Protein AF-A0AAN9A2W6-F1 (afdb_monomer_lite)

Secondary structure (DSSP, 8-state):
-HHHHHHHHHHHHHHHHHHHHHHHHHHHHHHHHS------S----GGG-HHHHHHHHHHHHHHHHHHHHHHHHT--HHHHHHHHHHHHS--

Radius of gyration: 34.3 Å; chains: 1; bounding box: 45×42×96 Å

Organism: Halocaridina rubra (NCBI:txid373956)

Sequence (91 aa):
QEEEEEEEEEKEEEKEKEEEEDDDEEEREEEEEEMECKDLGVNILADLSPEIHINGIVRAAYAFLSNVRVAFRHMDKEMFRNIYVTYRGGS

Structure (mmCIF, N/CA/C/O backbone):
data_AF-A0AAN9A2W6-F1
#
_entry.id   AF-A0AAN9A2W6-F1
#
loop_
_atom_site.group_PDB
_atom_site.id
_atom_site.type_symbol
_atom_site.label_atom_id
_atom_site.label_alt_id
_atom_site.label_comp_id
_atom_site.label_asym_id
_atom_site.label_entity_id
_atom_site.label_seq_id
_atom_site.pdbx_PDB_ins_code
_atom_site.Cartn_x
_atom_site.Cartn_y
_atom_site.Cartn_z
_atom_site.occupancy
_atom_site.B_iso_or_equiv
_atom_site.auth_seq_id
_atom_site.auth_comp_id
_atom_site.auth_asym_id
_atom_site.auth_atom_id
_atom_site.pdbx_PDB_model_num
ATOM 1 N N . GLN A 1 1 ? 4.573 28.874 73.086 1.00 59.19 1 GLN A N 1
ATOM 2 C CA . GLN A 1 1 ? 4.746 30.097 72.277 1.00 59.19 1 GLN A CA 1
ATOM 3 C C . GLN A 1 1 ? 5.333 29.708 70.934 1.00 59.19 1 GLN A C 1
ATOM 5 O O . GLN A 1 1 ? 4.506 29.446 70.089 1.00 59.19 1 GLN A O 1
ATOM 10 N N . GLU A 1 2 ? 6.643 29.506 70.739 1.00 58.00 2 GLU A N 1
ATOM 11 C CA . GLU A 1 2 ? 7.148 29.067 69.410 1.00 58.00 2 GLU A CA 1
ATOM 12 C C . GLU A 1 2 ? 6.623 27.679 68.979 1.00 58.00 2 GLU A C 1
ATOM 14 O O . GLU A 1 2 ? 6.132 27.537 67.871 1.00 58.00 2 GLU A O 1
ATOM 19 N N . GLU A 1 3 ? 6.603 26.684 69.877 1.00 58.06 3 GLU A N 1
ATOM 20 C CA . GLU A 1 3 ? 6.063 25.342 69.554 1.00 58.06 3 GLU A CA 1
ATOM 21 C C . GLU A 1 3 ? 4.538 25.319 69.326 1.00 58.06 3 GLU A C 1
ATOM 23 O O . GLU A 1 3 ? 4.029 24.397 68.706 1.00 58.06 3 GLU A O 1
ATOM 28 N N . GLU A 1 4 ? 3.800 26.311 69.839 1.00 60.50 4 GLU A N 1
ATOM 29 C CA . GLU A 1 4 ? 2.343 26.396 69.630 1.00 60.50 4 GLU A CA 1
ATOM 30 C C . GLU A 1 4 ? 2.011 27.071 68.293 1.00 60.50 4 GLU A C 1
ATOM 32 O O . GLU A 1 4 ? 0.989 26.751 67.702 1.00 60.50 4 GLU A O 1
ATOM 37 N N . GLU A 1 5 ? 2.873 27.976 67.814 1.00 62.62 5 GLU A N 1
ATOM 38 C CA . GLU A 1 5 ? 2.723 28.633 66.509 1.00 62.62 5 GLU A CA 1
ATOM 39 C C . GLU A 1 5 ? 3.048 27.666 65.356 1.00 62.62 5 GLU A C 1
ATOM 41 O O . GLU A 1 5 ? 2.314 27.636 64.373 1.00 62.62 5 GLU A O 1
ATOM 46 N N . GLU A 1 6 ? 4.069 26.809 65.500 1.00 63.31 6 GLU A N 1
ATOM 47 C CA . GLU A 1 6 ? 4.384 25.773 64.495 1.00 63.31 6 GLU A CA 1
ATOM 48 C C . GLU A 1 6 ? 3.263 24.720 64.368 1.00 63.31 6 GLU A C 1
ATOM 50 O O . GLU A 1 6 ? 2.947 24.273 63.268 1.00 63.31 6 GLU A O 1
ATOM 55 N N . GLU A 1 7 ? 2.613 24.350 65.478 1.00 66.31 7 GLU A N 1
ATOM 56 C CA . GLU A 1 7 ? 1.516 23.368 65.472 1.00 66.31 7 GLU A CA 1
ATOM 57 C C . GLU A 1 7 ? 0.195 23.940 64.913 1.00 66.31 7 GLU A C 1
ATOM 59 O O . GLU A 1 7 ? -0.703 23.178 64.539 1.00 66.31 7 GLU A O 1
ATOM 64 N N . GLU A 1 8 ? 0.039 25.268 64.891 1.00 66.12 8 GLU A N 1
ATOM 65 C CA . GLU A 1 8 ? -1.084 25.944 64.228 1.00 66.12 8 GLU A CA 1
ATOM 66 C C . GLU A 1 8 ? -0.846 26.075 62.715 1.00 66.12 8 GLU A C 1
ATOM 68 O O . GLU A 1 8 ? -1.772 25.795 61.954 1.00 66.12 8 GLU A O 1
ATOM 73 N N . GLU A 1 9 ? 0.380 26.386 62.268 1.00 66.50 9 GLU A N 1
ATOM 74 C CA . GLU A 1 9 ? 0.725 26.422 60.834 1.00 66.50 9 GLU A CA 1
ATOM 75 C C . GLU A 1 9 ? 0.567 25.048 60.159 1.00 66.50 9 GLU A C 1
ATOM 77 O O . GLU A 1 9 ? -0.008 24.964 59.073 1.00 66.50 9 GLU A O 1
ATOM 82 N N . GLU A 1 10 ? 0.993 23.951 60.802 1.00 66.81 10 GLU A N 1
ATOM 83 C CA . GLU A 1 10 ? 0.818 22.601 60.234 1.00 66.81 10 GLU A CA 1
ATOM 84 C C . GLU A 1 10 ? -0.665 22.217 60.074 1.00 66.81 10 GLU A C 1
ATOM 86 O O . GLU A 1 10 ? -1.035 21.561 59.099 1.00 66.81 10 GLU A O 1
ATOM 91 N N . LYS A 1 11 ? -1.536 22.661 60.992 1.00 69.00 11 LYS A N 1
ATOM 92 C CA . LYS A 1 11 ? -2.984 22.392 60.923 1.00 69.00 11 LYS A CA 1
ATOM 93 C C . LYS A 1 11 ? -3.691 23.220 59.857 1.00 69.00 11 LYS A C 1
ATOM 95 O O . LYS A 1 11 ? -4.679 22.745 59.300 1.00 69.00 11 LYS A O 1
ATOM 100 N N . GLU A 1 12 ? -3.228 24.439 59.587 1.00 66.56 12 GLU A N 1
ATOM 101 C CA . GLU A 1 12 ? -3.755 25.237 58.477 1.00 66.56 12 GLU A CA 1
ATOM 102 C C . GLU A 1 12 ? -3.341 24.637 57.126 1.00 66.56 12 GLU A C 1
ATOM 104 O O . GLU A 1 12 ? -4.199 24.478 56.260 1.00 66.56 12 GLU A O 1
ATOM 109 N N . GLU A 1 13 ? -2.090 24.184 56.974 1.00 64.88 13 GLU A N 1
ATOM 110 C CA . GLU A 1 13 ? -1.640 23.513 55.745 1.00 64.88 13 GLU A CA 1
ATOM 111 C C . GLU A 1 13 ? -2.357 22.182 55.468 1.00 64.88 13 GLU A C 1
ATOM 113 O O . GLU A 1 13 ? -2.609 21.857 54.307 1.00 64.88 13 GLU A O 1
ATOM 118 N N . GLU A 1 14 ? -2.639 21.367 56.491 1.00 64.62 14 GLU A N 1
ATOM 119 C CA . GLU A 1 14 ? -3.397 20.120 56.296 1.00 64.62 14 GLU A CA 1
ATOM 120 C C . GLU A 1 14 ? -4.835 20.407 55.859 1.00 64.62 14 GLU A C 1
ATOM 122 O O . GLU A 1 14 ? -5.363 19.717 54.990 1.00 64.62 14 GLU A O 1
ATOM 127 N N . LYS A 1 15 ? -5.444 21.462 56.402 1.00 67.31 15 LYS A N 1
ATOM 128 C CA . LYS A 1 15 ? -6.815 21.836 56.070 1.00 67.31 15 LYS A CA 1
ATOM 129 C C . LYS A 1 15 ? -6.947 22.410 54.657 1.00 67.31 15 LYS A C 1
ATOM 131 O O . LYS A 1 15 ? -7.917 22.100 53.977 1.00 67.31 15 LYS A O 1
ATOM 136 N N . GLU A 1 16 ? -5.976 23.200 54.199 1.00 59.72 16 GLU A N 1
ATOM 137 C CA . GLU A 1 16 ? -5.948 23.679 52.808 1.00 59.72 16 GLU A CA 1
ATOM 138 C C . GLU A 1 16 ? -5.768 22.526 51.804 1.00 59.72 16 GLU A C 1
ATOM 140 O O . GLU A 1 16 ? -6.358 22.561 50.729 1.00 59.72 16 GLU A O 1
ATOM 145 N N . LYS A 1 17 ? -5.012 21.477 52.163 1.00 60.94 17 LYS A N 1
ATOM 146 C CA . LYS A 1 17 ? -4.848 20.279 51.318 1.00 60.94 17 LYS A CA 1
ATOM 147 C C . LYS A 1 17 ? -6.112 19.421 51.253 1.00 60.94 17 LYS A C 1
ATOM 149 O O . LYS A 1 17 ? -6.419 18.915 50.183 1.00 60.94 17 LYS A O 1
ATOM 154 N N . GLU A 1 18 ? -6.839 19.266 52.362 1.00 58.94 18 GLU A N 1
ATOM 155 C CA . GLU A 1 18 ? -8.134 18.564 52.351 1.00 58.94 18 GLU A CA 1
ATOM 156 C C . GLU A 1 18 ? -9.185 19.326 51.520 1.00 58.94 18 GLU A C 1
ATOM 158 O O . GLU A 1 18 ? -9.939 18.698 50.785 1.00 58.94 18 GLU A O 1
ATOM 163 N N . GLU A 1 19 ? -9.202 20.666 51.570 1.00 58.94 19 GLU A N 1
ATOM 164 C CA . GLU A 1 19 ? -10.133 21.481 50.770 1.00 58.94 19 GLU A CA 1
ATOM 165 C C . GLU A 1 19 ? -9.802 21.458 49.254 1.00 58.94 19 GLU A C 1
ATOM 167 O O . GLU A 1 19 ? -10.727 21.464 48.447 1.00 58.94 19 GLU A O 1
ATOM 172 N N . GLU A 1 20 ? -8.525 21.370 48.842 1.00 57.72 20 GLU A N 1
ATOM 173 C CA . GLU A 1 20 ? -8.152 21.189 47.419 1.00 57.72 20 GLU A CA 1
ATOM 174 C C . GLU A 1 20 ? -8.470 19.779 46.879 1.00 57.72 20 GLU A C 1
ATOM 176 O O . GLU A 1 20 ? -8.817 19.643 45.706 1.00 57.72 20 GLU A O 1
ATOM 181 N N . GLU A 1 21 ? -8.352 18.727 47.699 1.00 55.91 21 GLU A N 1
ATOM 182 C CA . GLU A 1 21 ? -8.657 17.352 47.267 1.00 55.91 21 GLU A CA 1
ATOM 183 C C . GLU A 1 21 ? -10.167 17.119 47.059 1.00 55.91 21 GLU A C 1
ATOM 185 O O . GLU A 1 21 ? -10.538 16.360 46.162 1.00 55.91 21 GLU A O 1
ATOM 190 N N . ASP A 1 22 ? -11.028 17.799 47.827 1.00 54.22 22 ASP A N 1
ATOM 191 C CA . ASP A 1 22 ? -12.490 17.724 47.680 1.00 54.22 22 ASP A CA 1
ATOM 192 C C . ASP A 1 22 ? -12.989 18.418 46.387 1.00 54.22 22 ASP A C 1
ATOM 194 O O . ASP A 1 22 ? -13.895 17.905 45.722 1.00 54.22 22 ASP A O 1
ATOM 198 N N . ASP A 1 23 ? -12.377 19.539 45.976 1.00 55.28 23 ASP A N 1
ATOM 199 C CA . ASP A 1 23 ? -12.740 20.265 44.741 1.00 55.28 23 ASP A CA 1
ATOM 200 C C . ASP A 1 23 ? -12.373 19.469 43.460 1.00 55.28 23 ASP A C 1
ATOM 202 O O . ASP A 1 23 ? -13.114 19.489 42.471 1.00 55.28 23 ASP A O 1
ATOM 206 N N . ASP A 1 24 ? -11.263 18.718 43.474 1.00 54.66 24 ASP A N 1
ATOM 207 C CA . ASP A 1 24 ? -10.821 17.862 42.355 1.00 54.66 24 ASP A CA 1
ATOM 208 C C . ASP A 1 24 ? -11.691 16.589 42.196 1.00 54.66 24 ASP A C 1
ATOM 210 O O . ASP A 1 24 ? -11.754 16.000 41.107 1.00 54.66 24 ASP A O 1
ATOM 214 N N . GLU A 1 25 ? -12.358 16.130 43.264 1.00 54.94 25 GLU A N 1
ATOM 215 C CA . GLU A 1 25 ? -13.260 14.970 43.220 1.00 54.94 25 GLU A CA 1
ATOM 216 C C . GLU A 1 25 ? -14.652 15.346 42.676 1.00 54.94 25 GLU A C 1
ATOM 218 O O . GLU A 1 25 ? -15.192 14.601 41.851 1.00 54.94 25 GLU A O 1
ATOM 223 N N . GLU A 1 26 ? -15.190 16.526 43.020 1.00 54.19 26 GLU A N 1
ATOM 224 C CA . GLU A 1 26 ? -16.459 17.027 42.458 1.00 54.19 26 GLU A CA 1
ATOM 225 C C . GLU A 1 26 ? -16.363 17.321 40.945 1.00 54.19 26 GLU A C 1
ATOM 227 O O . GLU A 1 26 ? -17.262 16.929 40.193 1.00 54.19 26 GLU A O 1
ATOM 232 N N . GLU A 1 27 ? -15.262 17.911 40.447 1.00 53.50 27 GLU A N 1
ATOM 233 C CA . GLU A 1 27 ? -15.068 18.112 38.994 1.00 53.50 27 GLU A CA 1
ATOM 234 C C . GLU A 1 27 ? -14.995 16.777 38.224 1.00 53.50 27 GLU A C 1
ATOM 236 O O . GLU A 1 27 ? -15.391 16.692 37.055 1.00 53.50 27 GLU A O 1
ATOM 241 N N . ARG A 1 28 ? -14.532 15.701 38.873 1.00 51.50 28 ARG A N 1
ATOM 242 C CA . ARG A 1 28 ? -14.430 14.372 38.256 1.00 51.50 28 ARG A CA 1
ATOM 243 C C . ARG A 1 28 ? -15.770 13.645 38.173 1.00 51.50 28 ARG A C 1
ATOM 245 O O . ARG A 1 28 ? -15.980 12.890 37.221 1.00 51.50 28 ARG A O 1
ATOM 252 N N . GLU A 1 29 ? -16.667 13.855 39.134 1.00 51.28 29 GLU A N 1
ATOM 253 C CA . GLU A 1 29 ? -18.017 13.281 39.095 1.00 51.28 29 GLU A CA 1
ATOM 254 C C . GLU A 1 29 ? -18.909 13.982 38.050 1.00 51.28 29 GLU A C 1
ATOM 256 O O . GLU A 1 29 ? -19.704 13.313 37.382 1.00 51.28 29 GLU A O 1
ATOM 261 N N . GLU A 1 30 ? -18.722 15.286 37.801 1.00 50.28 30 GLU A N 1
ATOM 262 C CA . GLU A 1 30 ? -19.457 16.005 36.745 1.00 50.28 30 GLU A CA 1
ATOM 263 C C . GLU A 1 30 ? -19.044 15.579 35.317 1.00 50.28 30 GLU A C 1
ATOM 265 O O . GLU A 1 30 ? -19.896 15.502 34.424 1.00 50.28 30 GLU A O 1
ATOM 270 N N . GLU A 1 31 ? -17.775 15.216 35.078 1.00 49.41 31 GLU A N 1
ATOM 271 C CA . GLU A 1 31 ? -17.337 14.692 33.769 1.00 49.41 31 GLU A CA 1
ATOM 272 C C . GLU A 1 31 ? -17.863 13.273 33.465 1.00 49.41 31 GLU A C 1
ATOM 274 O O . GLU A 1 31 ? -17.982 12.898 32.290 1.00 49.41 31 GLU A O 1
ATOM 279 N N . GLU A 1 32 ? -18.213 12.471 34.479 1.00 48.06 32 GLU A N 1
ATOM 280 C CA . GLU A 1 32 ? -18.756 11.121 34.267 1.00 48.06 32 GLU A CA 1
ATOM 281 C C . GLU A 1 32 ? -20.260 11.117 33.933 1.00 48.06 32 GLU A C 1
ATOM 283 O O . GLU A 1 32 ? -20.710 10.241 33.184 1.00 48.06 32 GLU A O 1
ATOM 288 N N . GLU A 1 33 ? -21.039 12.108 34.384 1.00 47.75 33 GLU A N 1
ATOM 289 C CA . GLU A 1 33 ? -22.480 12.184 34.087 1.00 47.75 33 GLU A CA 1
ATOM 290 C C . GLU A 1 33 ? -22.810 12.813 32.715 1.00 47.75 33 GLU A C 1
ATOM 292 O O . GLU A 1 33 ? -23.857 12.506 32.134 1.00 47.75 33 GLU A O 1
ATOM 297 N N . GLU A 1 34 ? -21.916 13.607 32.109 1.00 47.00 34 GLU A N 1
ATOM 298 C CA . GLU A 1 34 ? -22.152 14.223 30.786 1.00 47.00 34 GLU A CA 1
ATOM 299 C C . GLU A 1 34 ? -21.724 13.374 29.574 1.00 47.00 34 GLU A C 1
ATOM 301 O O . GLU A 1 34 ? -21.941 13.765 28.421 1.00 47.00 34 GLU A O 1
ATOM 306 N N . MET A 1 35 ? -21.226 12.154 29.787 1.00 51.53 35 MET A N 1
ATOM 307 C CA . MET A 1 35 ? -21.176 11.132 28.734 1.00 51.53 35 MET A CA 1
ATOM 308 C C . MET A 1 35 ? -22.447 10.281 28.707 1.00 51.53 35 MET A C 1
ATOM 310 O O . MET A 1 35 ? -22.412 9.078 28.422 1.00 51.53 35 MET A O 1
ATOM 314 N N . GLU A 1 36 ? -23.603 10.923 28.893 1.00 53.72 36 GLU A N 1
ATOM 315 C CA . GLU A 1 36 ? -24.851 10.458 28.301 1.00 53.72 36 GLU A CA 1
ATOM 316 C C . GLU A 1 36 ? -24.594 10.318 26.793 1.00 53.72 36 GLU A C 1
ATOM 318 O O . GLU A 1 36 ? -24.661 11.272 26.011 1.00 53.72 36 GLU A O 1
ATOM 323 N N . CYS A 1 37 ? -24.191 9.113 26.387 1.00 52.44 37 CYS A N 1
ATOM 324 C CA . CYS A 1 37 ? -23.998 8.722 25.006 1.00 52.44 37 CYS A CA 1
ATOM 325 C C . CYS A 1 37 ? -25.341 8.918 24.316 1.00 52.44 37 CYS A C 1
ATOM 327 O O . CYS A 1 37 ? -26.177 8.016 24.301 1.00 52.44 37 CYS A O 1
ATOM 329 N N . LYS A 1 38 ? -25.566 10.126 23.787 1.00 62.84 38 LYS A N 1
ATOM 330 C CA . LYS A 1 38 ? -26.734 10.467 22.989 1.00 62.84 38 LYS A CA 1
ATOM 331 C C . LYS A 1 38 ? -26.802 9.420 21.899 1.00 62.84 38 LYS A C 1
ATOM 333 O O . LYS A 1 38 ? -25.952 9.397 21.010 1.00 62.84 38 LYS A O 1
ATOM 338 N N . ASP A 1 39 ? -27.780 8.529 22.009 1.00 65.50 39 ASP A N 1
ATO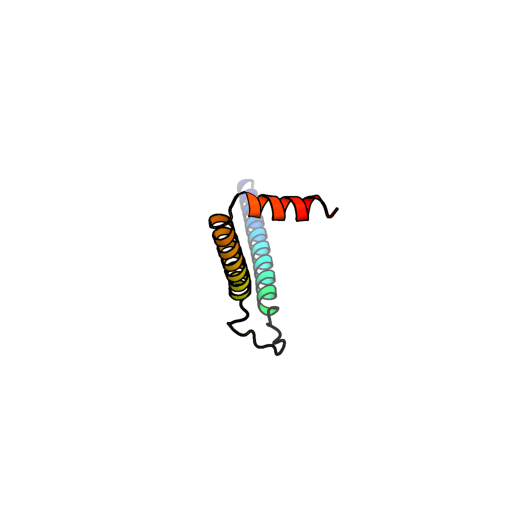M 339 C CA . ASP A 1 39 ? -28.047 7.537 20.987 1.00 65.50 39 ASP A CA 1
ATOM 340 C C . ASP A 1 39 ? -28.402 8.307 19.714 1.00 65.50 39 ASP A C 1
ATOM 342 O O . ASP A 1 39 ? -29.498 8.845 19.556 1.00 65.50 39 ASP A O 1
ATOM 346 N N . LEU A 1 40 ? -27.425 8.421 18.814 1.00 72.19 40 LEU A N 1
ATOM 347 C CA . LEU A 1 40 ? -27.575 9.097 17.530 1.00 72.19 40 LEU A CA 1
ATOM 348 C C . LEU A 1 40 ? -28.476 8.288 16.573 1.00 72.19 40 LEU A C 1
ATOM 350 O O . LEU A 1 40 ? -28.594 8.643 15.400 1.00 72.19 40 LEU A O 1
ATOM 354 N N . GLY A 1 41 ? -29.101 7.198 17.040 1.00 66.06 41 GLY A N 1
ATOM 355 C CA . GLY A 1 41 ? -29.965 6.330 16.247 1.00 66.06 41 GLY A CA 1
ATOM 356 C C . GLY A 1 41 ? -29.198 5.580 15.161 1.00 66.06 41 GLY A C 1
ATOM 357 O O . GLY A 1 41 ? -29.784 5.153 14.164 1.00 66.06 41 GLY A O 1
ATOM 358 N N . VAL A 1 42 ? -27.878 5.451 15.319 1.00 60.81 42 VAL A N 1
ATOM 359 C CA . VAL A 1 42 ? -26.988 4.786 14.368 1.00 60.81 42 VAL A CA 1
ATOM 360 C C . 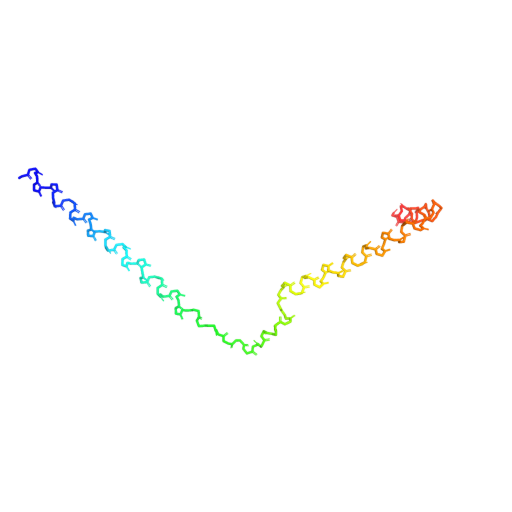VAL A 1 42 ? -26.406 3.533 15.003 1.00 60.81 42 VAL A C 1
ATOM 362 O O . VAL A 1 42 ? -25.669 3.579 15.982 1.00 60.81 42 VAL A O 1
ATOM 365 N N . ASN A 1 43 ? -26.714 2.385 14.405 1.00 64.69 43 ASN A N 1
ATOM 366 C CA . ASN A 1 43 ? -26.083 1.130 14.785 1.00 64.69 43 ASN A CA 1
ATOM 367 C C . ASN A 1 43 ? -24.627 1.150 14.305 1.00 64.69 43 ASN A C 1
ATOM 369 O O . ASN A 1 43 ? -24.372 1.062 13.101 1.00 64.69 43 ASN A O 1
ATOM 373 N N . ILE A 1 44 ? -23.670 1.234 15.232 1.00 62.56 44 ILE A N 1
ATOM 374 C CA . ILE A 1 44 ? -22.268 0.947 14.924 1.00 62.56 44 ILE A CA 1
ATOM 375 C C . ILE A 1 44 ? -22.173 -0.562 14.679 1.00 62.56 44 ILE A C 1
ATOM 377 O O . ILE A 1 44 ? -22.131 -1.368 15.607 1.00 62.56 44 ILE A O 1
ATOM 381 N N . LEU A 1 45 ? -22.219 -0.956 13.407 1.00 66.75 45 LEU A N 1
ATOM 382 C CA . LEU A 1 45 ? -21.970 -2.333 12.990 1.00 66.75 45 LEU A CA 1
ATOM 383 C C . LEU A 1 45 ? -20.539 -2.714 13.404 1.00 66.75 45 LEU A C 1
ATOM 385 O O . LEU A 1 45 ? -19.611 -1.936 13.197 1.00 66.75 45 LEU A O 1
ATOM 389 N N . ALA A 1 46 ? -20.336 -3.901 13.982 1.00 59.28 46 ALA A N 1
ATOM 390 C CA . ALA A 1 46 ? -19.013 -4.365 14.431 1.00 59.28 46 ALA A CA 1
ATOM 391 C C . ALA A 1 46 ? -17.977 -4.422 13.283 1.00 59.28 46 ALA A C 1
ATOM 393 O O . ALA A 1 46 ? -16.772 -4.314 13.490 1.00 59.28 46 ALA A O 1
ATOM 394 N N . ASP A 1 47 ? -18.468 -4.543 12.056 1.00 60.84 47 ASP A N 1
ATOM 395 C CA . ASP A 1 47 ? -17.773 -4.511 10.773 1.00 60.84 47 ASP A CA 1
ATOM 396 C C . ASP A 1 47 ? -17.396 -3.090 10.292 1.00 60.84 47 ASP A C 1
ATOM 398 O O . ASP A 1 47 ? -16.662 -2.948 9.313 1.00 60.84 47 ASP A O 1
ATOM 402 N N . LEU A 1 48 ? -17.816 -2.044 11.012 1.00 66.69 48 LEU A N 1
ATOM 403 C CA . LEU A 1 48 ? -17.424 -0.640 10.821 1.00 66.69 48 LEU A CA 1
ATOM 404 C C . LEU A 1 48 ? -16.318 -0.189 11.788 1.00 66.69 48 LEU A C 1
ATOM 406 O O . LEU A 1 48 ? -16.074 1.012 11.911 1.00 66.69 48 LEU A O 1
ATOM 410 N N . SER A 1 49 ? -15.628 -1.119 12.459 1.00 79.75 49 SER A N 1
ATOM 411 C CA . SER A 1 49 ? -14.431 -0.763 13.227 1.00 79.75 49 SER A CA 1
ATOM 412 C C . SER A 1 49 ? -13.424 -0.062 12.293 1.00 79.75 49 SER A C 1
ATOM 414 O O . SER A 1 49 ? -13.107 -0.592 11.214 1.00 79.75 49 SER A O 1
ATOM 416 N N . PRO A 1 50 ? -12.907 1.124 12.669 1.00 82.31 50 PRO A N 1
ATOM 417 C CA . PRO A 1 50 ? -11.879 1.805 11.892 1.00 82.31 50 PRO A CA 1
ATOM 418 C C . PRO A 1 50 ? -10.675 0.901 11.616 1.00 82.31 50 PRO A C 1
ATOM 420 O O . PRO A 1 50 ? -10.130 0.937 10.511 1.00 82.31 50 PRO A O 1
ATOM 423 N N . GLU A 1 51 ? -10.297 0.026 12.557 1.00 85.88 51 GLU A N 1
ATOM 424 C CA . GLU A 1 51 ? -9.207 -0.927 12.336 1.00 85.88 51 GLU A CA 1
ATOM 425 C C . GLU A 1 51 ? -9.526 -1.927 11.226 1.00 85.88 51 GLU A C 1
ATOM 427 O O . GLU A 1 51 ? -8.667 -2.191 10.384 1.00 85.88 51 GLU A O 1
ATOM 432 N N . ILE A 1 52 ? -10.740 -2.486 11.181 1.00 86.38 52 ILE A N 1
ATOM 433 C CA . ILE A 1 52 ? -11.151 -3.422 10.124 1.00 86.38 52 ILE A CA 1
ATOM 434 C C . ILE A 1 52 ? -11.103 -2.728 8.760 1.00 86.38 52 ILE A C 1
ATOM 436 O O . ILE A 1 52 ? -10.565 -3.291 7.800 1.00 86.38 52 ILE A O 1
ATOM 440 N N . HIS A 1 53 ? -11.600 -1.493 8.677 1.00 84.12 53 HIS A N 1
ATOM 441 C CA . HIS A 1 53 ? -11.587 -0.716 7.441 1.00 84.12 53 HIS A CA 1
ATOM 442 C C . HIS A 1 53 ? -10.158 -0.421 6.958 1.00 84.12 53 HIS A C 1
ATOM 444 O O . HIS A 1 53 ? -9.815 -0.707 5.805 1.00 84.12 53 HIS A O 1
ATOM 450 N N . ILE A 1 54 ? -9.295 0.071 7.853 1.00 87.50 54 ILE A N 1
ATOM 451 C CA . ILE A 1 54 ? -7.882 0.352 7.562 1.00 87.50 54 ILE A CA 1
ATOM 452 C C . ILE A 1 54 ? -7.159 -0.931 7.141 1.00 87.50 54 ILE A C 1
ATOM 454 O O . ILE A 1 54 ? -6.474 -0.947 6.117 1.00 87.50 54 ILE A O 1
ATOM 458 N N . ASN A 1 55 ? -7.357 -2.034 7.865 1.00 91.31 55 ASN A N 1
ATOM 459 C CA . ASN A 1 55 ? -6.759 -3.326 7.531 1.00 91.31 55 ASN A CA 1
ATOM 460 C C . ASN A 1 55 ? -7.209 -3.835 6.154 1.00 91.31 55 ASN A C 1
ATOM 462 O O . ASN A 1 55 ? -6.407 -4.426 5.425 1.00 91.31 55 ASN A O 1
ATOM 466 N N . GLY A 1 56 ? -8.460 -3.578 5.763 1.00 91.88 56 GLY A N 1
ATOM 467 C CA . GLY A 1 56 ? -8.972 -3.865 4.424 1.00 91.88 56 GLY A CA 1
ATOM 468 C C . GLY A 1 56 ? -8.225 -3.098 3.330 1.00 91.88 56 GLY A C 1
ATOM 469 O O . GLY A 1 56 ? -7.751 -3.708 2.366 1.00 91.88 56 GLY A O 1
ATOM 470 N N . ILE A 1 57 ? -8.051 -1.783 3.506 1.00 92.88 57 ILE A N 1
ATOM 471 C CA . ILE A 1 57 ? -7.293 -0.925 2.579 1.00 92.88 57 ILE A CA 1
ATOM 472 C C . ILE A 1 57 ? -5.845 -1.407 2.470 1.00 92.88 57 ILE A C 1
ATOM 474 O O . ILE A 1 57 ? -5.335 -1.609 1.366 1.00 92.88 57 ILE A O 1
ATOM 478 N N . VAL A 1 58 ? -5.195 -1.641 3.612 1.00 95.56 58 VAL A N 1
ATOM 479 C CA . VAL A 1 58 ? -3.808 -2.113 3.677 1.00 95.56 58 VAL A CA 1
ATOM 480 C C . VAL A 1 58 ? -3.671 -3.441 2.934 1.00 95.56 58 VAL A C 1
ATOM 482 O O . VAL A 1 58 ? -2.836 -3.566 2.037 1.00 95.56 58 VAL A O 1
ATOM 485 N N . ARG A 1 59 ? -4.529 -4.424 3.224 1.00 96.06 59 ARG A N 1
ATOM 486 C CA . ARG A 1 59 ? -4.507 -5.727 2.548 1.00 96.06 59 ARG A CA 1
ATOM 487 C C . ARG A 1 59 ? -4.650 -5.582 1.030 1.00 96.06 59 ARG A C 1
ATOM 489 O O . ARG A 1 59 ? -3.899 -6.224 0.295 1.00 96.06 59 ARG A O 1
ATOM 496 N N . ALA A 1 60 ? -5.578 -4.750 0.560 1.00 95.81 60 ALA A N 1
ATOM 497 C CA . ALA A 1 60 ? -5.784 -4.517 -0.868 1.00 95.81 60 ALA A CA 1
ATOM 498 C C . ALA A 1 60 ? -4.557 -3.865 -1.532 1.00 95.81 60 ALA A C 1
ATOM 500 O O . ALA A 1 60 ? -4.106 -4.325 -2.586 1.00 95.81 60 ALA A O 1
ATOM 501 N N . ALA A 1 61 ? -3.964 -2.855 -0.891 1.00 96.81 61 ALA A N 1
ATOM 502 C CA . ALA A 1 61 ? -2.768 -2.179 -1.386 1.00 96.81 61 ALA A CA 1
ATOM 503 C C . ALA A 1 61 ? -1.571 -3.137 -1.495 1.00 96.81 61 ALA A C 1
ATOM 505 O O . ALA A 1 61 ? -0.915 -3.203 -2.537 1.00 96.81 61 ALA A O 1
ATOM 506 N N . TYR A 1 62 ? -1.314 -3.944 -0.463 1.00 96.81 62 TYR A N 1
ATOM 507 C CA . TYR A 1 62 ? -0.221 -4.919 -0.483 1.00 96.81 62 TYR A CA 1
ATOM 508 C C . TYR A 1 62 ? -0.440 -6.037 -1.509 1.00 96.81 62 TYR A C 1
ATOM 510 O O . TYR A 1 62 ? 0.522 -6.470 -2.148 1.00 96.81 62 TYR A O 1
ATOM 518 N N . ALA A 1 63 ? -1.683 -6.480 -1.722 1.00 96.56 63 ALA A N 1
ATOM 519 C CA . ALA A 1 63 ? -2.001 -7.446 -2.771 1.00 96.56 63 ALA A CA 1
ATOM 520 C C . ALA A 1 63 ? -1.681 -6.883 -4.166 1.00 96.56 63 ALA A C 1
ATOM 522 O O . ALA A 1 63 ? -1.018 -7.545 -4.968 1.00 96.56 63 ALA A O 1
ATOM 523 N N . PHE A 1 64 ? -2.071 -5.634 -4.431 1.00 96.75 64 PHE A N 1
ATOM 524 C CA . PHE A 1 64 ? -1.733 -4.949 -5.676 1.00 96.75 64 PHE A CA 1
ATOM 525 C C . PHE A 1 64 ? -0.215 -4.802 -5.859 1.00 96.75 64 PHE A C 1
ATOM 527 O O . PHE A 1 64 ? 0.320 -5.183 -6.901 1.00 96.75 64 PHE A O 1
ATOM 534 N N . LEU A 1 65 ? 0.503 -4.333 -4.833 1.00 95.94 65 LEU A N 1
ATOM 535 C CA . LEU A 1 65 ? 1.963 -4.189 -4.876 1.00 95.94 65 LEU A CA 1
ATOM 536 C C . LEU A 1 65 ? 2.675 -5.526 -5.112 1.00 95.94 65 LEU A C 1
ATOM 538 O O . LEU A 1 65 ? 3.656 -5.583 -5.854 1.00 95.94 65 LEU A O 1
ATOM 542 N N . SER A 1 66 ? 2.173 -6.613 -4.523 1.00 96.06 66 SER A N 1
ATOM 543 C CA . SER A 1 66 ? 2.690 -7.961 -4.765 1.00 96.06 66 SER A CA 1
ATOM 544 C C . SER A 1 66 ? 2.548 -8.357 -6.236 1.00 96.06 66 SER A C 1
ATOM 546 O O . SER A 1 66 ? 3.521 -8.807 -6.844 1.00 96.06 66 SER A O 1
ATOM 548 N N . ASN A 1 67 ? 1.381 -8.112 -6.838 1.00 94.88 67 ASN A N 1
ATOM 549 C CA . ASN A 1 67 ? 1.139 -8.389 -8.255 1.00 94.88 67 ASN A CA 1
ATOM 550 C C . ASN A 1 67 ? 2.066 -7.570 -9.158 1.00 94.88 67 ASN A C 1
ATOM 552 O O . ASN A 1 67 ? 2.678 -8.122 -10.072 1.00 94.88 67 ASN A O 1
ATOM 556 N N . VAL A 1 68 ? 2.238 -6.279 -8.862 1.00 93.12 68 VAL A N 1
ATOM 557 C CA . VAL A 1 68 ? 3.181 -5.407 -9.576 1.00 93.12 68 VAL A CA 1
ATOM 558 C C . VAL A 1 68 ? 4.603 -5.962 -9.470 1.00 93.12 68 VAL A C 1
ATOM 560 O O . VAL A 1 68 ? 5.283 -6.125 -10.482 1.00 93.12 68 VAL A O 1
ATOM 563 N N . ARG A 1 69 ? 5.047 -6.347 -8.269 1.00 94.81 69 ARG A N 1
ATOM 564 C CA . ARG A 1 69 ? 6.373 -6.945 -8.057 1.00 94.81 69 ARG A CA 1
ATOM 565 C C . ARG A 1 69 ? 6.567 -8.226 -8.868 1.00 94.81 69 ARG A C 1
ATOM 567 O O . ARG A 1 69 ? 7.645 -8.437 -9.421 1.00 94.81 69 ARG A O 1
ATOM 574 N N . VAL A 1 70 ? 5.555 -9.091 -8.923 1.00 94.75 70 VAL A N 1
ATOM 575 C CA . VAL A 1 70 ? 5.593 -10.322 -9.726 1.00 94.75 70 VAL A CA 1
ATOM 576 C C . VAL A 1 70 ? 5.688 -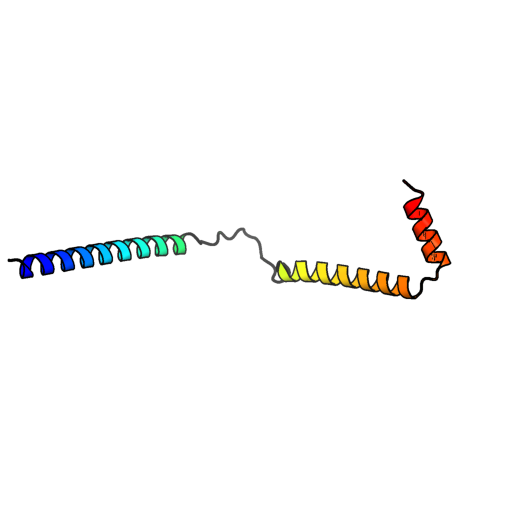9.990 -11.213 1.00 94.75 70 VAL A C 1
ATOM 578 O O . VAL A 1 70 ? 6.543 -10.550 -11.892 1.00 94.75 70 VAL A O 1
ATOM 581 N N . ALA A 1 71 ? 4.902 -9.032 -11.705 1.00 91.69 71 ALA A N 1
ATOM 582 C CA . ALA A 1 71 ? 4.975 -8.587 -13.093 1.00 91.69 71 ALA A CA 1
ATOM 583 C C . ALA A 1 71 ? 6.386 -8.094 -13.460 1.00 91.69 71 ALA A C 1
ATOM 585 O O . ALA A 1 71 ? 6.940 -8.521 -14.469 1.00 91.69 71 ALA A O 1
ATOM 586 N N . PHE A 1 72 ? 7.021 -7.292 -12.598 1.00 90.19 72 PHE A N 1
ATOM 587 C CA . PHE A 1 72 ? 8.398 -6.830 -12.813 1.00 90.19 72 PHE A CA 1
ATOM 588 C C . PHE A 1 72 ? 9.444 -7.951 -12.776 1.00 90.19 72 PHE A C 1
ATOM 590 O O . PHE 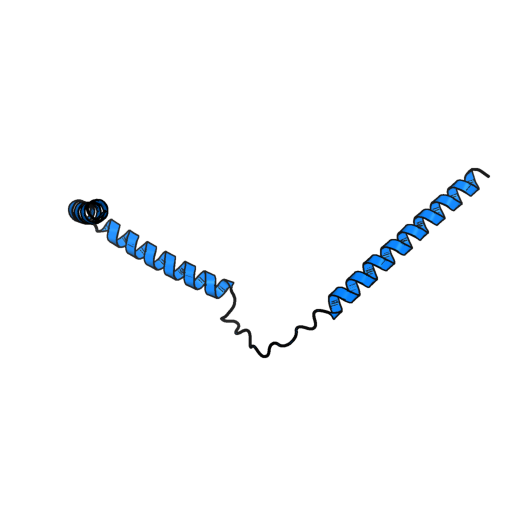A 1 72 ? 10.457 -7.849 -13.460 1.00 90.19 72 PHE A O 1
ATOM 597 N N . ARG A 1 73 ? 9.219 -9.040 -12.028 1.00 92.31 73 ARG A N 1
ATOM 598 C CA . ARG A 1 73 ? 10.122 -10.208 -12.044 1.00 92.31 73 ARG A CA 1
ATOM 599 C C . ARG A 1 73 ? 10.110 -10.959 -13.371 1.00 92.31 73 ARG A C 1
ATOM 601 O O . ARG A 1 73 ? 11.116 -11.568 -13.719 1.00 92.31 73 ARG A O 1
ATOM 608 N N . HIS A 1 74 ? 8.985 -10.937 -14.076 1.00 92.12 74 HIS A N 1
ATOM 609 C CA . HIS A 1 74 ? 8.836 -11.569 -15.386 1.00 92.12 74 HIS A CA 1
ATOM 610 C C . HIS A 1 74 ? 9.085 -10.599 -16.547 1.00 92.12 74 HIS A C 1
ATOM 612 O O . HIS A 1 74 ? 8.995 -10.998 -17.704 1.00 92.12 74 HIS A O 1
ATOM 618 N N . MET A 1 75 ? 9.403 -9.340 -16.245 1.00 92.81 75 MET A N 1
ATOM 619 C CA . MET A 1 75 ? 9.669 -8.315 -17.240 1.00 92.81 75 MET A CA 1
ATOM 620 C C . MET A 1 75 ? 11.107 -8.423 -17.749 1.00 92.81 75 MET A C 1
ATOM 622 O O . MET A 1 75 ? 12.055 -8.510 -16.966 1.00 92.81 75 MET A O 1
ATOM 626 N N . ASP A 1 76 ? 11.275 -8.378 -19.067 1.00 91.56 76 ASP A N 1
ATOM 627 C CA . ASP A 1 76 ? 12.591 -8.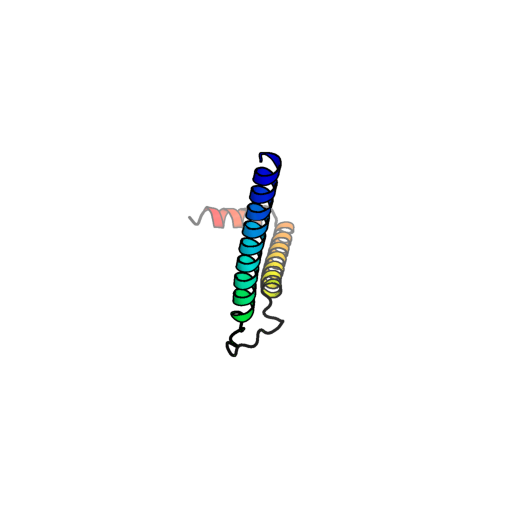274 -19.685 1.00 91.56 76 ASP A CA 1
ATOM 628 C C . ASP A 1 76 ? 13.048 -6.809 -19.833 1.00 91.56 76 ASP A C 1
ATOM 630 O O . ASP A 1 76 ? 12.329 -5.842 -19.552 1.00 91.56 76 ASP A O 1
ATOM 634 N N . LYS A 1 77 ? 14.300 -6.633 -20.265 1.00 88.94 77 LYS A N 1
ATOM 635 C CA . LYS A 1 77 ? 14.909 -5.306 -20.415 1.00 88.94 77 LYS A CA 1
ATOM 636 C C . LYS A 1 77 ? 14.234 -4.455 -21.495 1.00 88.94 77 LYS A C 1
ATOM 638 O O . LYS A 1 77 ? 14.261 -3.230 -21.378 1.00 88.94 77 LYS A O 1
ATOM 643 N N . GLU A 1 78 ? 13.666 -5.064 -22.534 1.00 91.06 78 GLU A N 1
ATOM 644 C CA . GLU A 1 78 ? 13.008 -4.332 -23.621 1.00 91.06 78 GLU A CA 1
ATOM 645 C C . GLU A 1 78 ? 11.640 -3.811 -23.183 1.00 91.06 78 GLU A C 1
ATOM 647 O O . GLU A 1 78 ? 11.340 -2.633 -23.382 1.00 91.06 78 GLU A O 1
ATOM 652 N N . MET A 1 79 ? 10.854 -4.639 -22.495 1.00 91.31 79 MET A N 1
ATOM 653 C CA . MET A 1 79 ? 9.584 -4.252 -21.886 1.00 91.31 79 MET A CA 1
ATOM 654 C C . MET A 1 79 ? 9.764 -3.103 -20.894 1.00 91.31 79 MET A C 1
ATOM 656 O O . MET A 1 79 ? 9.047 -2.103 -20.973 1.00 91.31 79 MET A O 1
ATOM 660 N N . PHE A 1 80 ? 10.763 -3.195 -20.008 1.00 89.19 80 PHE A N 1
ATOM 661 C CA . PHE A 1 80 ? 11.069 -2.113 -19.073 1.00 89.19 80 PHE A CA 1
ATOM 662 C C . PHE A 1 80 ? 11.433 -0.820 -19.808 1.00 89.19 80 PHE A C 1
ATOM 664 O O . PHE A 1 80 ? 10.933 0.253 -19.471 1.00 89.19 80 PHE A O 1
ATOM 671 N N . ARG A 1 81 ? 12.278 -0.913 -20.842 1.00 88.88 81 ARG A N 1
ATOM 672 C CA . ARG A 1 81 ? 12.695 0.243 -21.641 1.00 88.88 81 ARG A CA 1
ATOM 673 C C . ARG A 1 81 ? 11.509 0.904 -22.339 1.00 88.88 81 ARG A C 1
ATOM 675 O O . ARG A 1 81 ? 11.434 2.128 -22.328 1.00 88.88 81 ARG A O 1
ATOM 682 N N . ASN A 1 82 ? 10.579 0.128 -22.889 1.00 88.56 82 ASN A N 1
ATOM 683 C CA . ASN A 1 82 ? 9.376 0.657 -23.533 1.00 88.56 82 ASN A CA 1
ATOM 684 C C . ASN A 1 82 ? 8.479 1.402 -22.542 1.00 88.56 82 ASN A C 1
ATOM 686 O O . ASN A 1 82 ? 8.063 2.526 -22.824 1.00 88.56 82 ASN A O 1
ATOM 690 N N . ILE A 1 83 ? 8.234 0.827 -21.362 1.00 87.19 83 ILE A N 1
ATOM 691 C CA . ILE A 1 83 ? 7.452 1.484 -20.304 1.00 87.19 83 ILE A CA 1
ATOM 692 C C . ILE A 1 83 ? 8.150 2.772 -19.855 1.00 87.19 83 ILE A C 1
ATOM 694 O O . ILE A 1 83 ? 7.523 3.827 -19.785 1.00 87.19 83 ILE A O 1
ATOM 698 N N . TYR A 1 84 ? 9.460 2.710 -19.617 1.00 85.88 84 TYR A N 1
ATOM 699 C CA . TYR A 1 84 ? 10.257 3.851 -19.177 1.00 85.88 84 TYR A CA 1
ATOM 700 C C . TYR A 1 84 ? 10.268 4.995 -20.197 1.00 85.88 84 TYR A C 1
ATOM 702 O O . TYR A 1 84 ? 10.089 6.153 -19.830 1.00 85.88 84 TYR A O 1
ATOM 710 N N . VAL A 1 85 ? 10.455 4.685 -21.483 1.00 88.19 85 VAL A N 1
ATOM 711 C CA . VAL A 1 85 ? 10.440 5.682 -22.564 1.00 88.19 85 VAL A CA 1
ATOM 712 C C . VAL A 1 85 ? 9.048 6.288 -22.723 1.00 88.19 85 VAL A C 1
ATOM 714 O O . VAL A 1 85 ? 8.944 7.503 -22.861 1.00 88.19 85 VAL A O 1
ATOM 717 N N . THR A 1 86 ? 7.991 5.479 -22.633 1.00 87.12 86 THR A N 1
ATOM 718 C CA . THR A 1 86 ? 6.601 5.959 -22.715 1.00 87.12 86 THR A CA 1
ATOM 719 C C . THR A 1 86 ? 6.281 6.937 -21.583 1.00 87.12 86 THR A C 1
ATOM 721 O O . THR A 1 86 ? 5.716 7.996 -21.830 1.00 87.12 86 THR A O 1
ATOM 724 N N . TYR A 1 87 ? 6.702 6.633 -20.352 1.00 81.81 87 TYR A N 1
ATOM 725 C CA . TYR A 1 87 ? 6.482 7.512 -19.198 1.00 81.81 87 TYR A CA 1
ATOM 726 C C . TYR A 1 87 ? 7.402 8.739 -19.162 1.00 81.81 87 TYR A C 1
ATOM 728 O O . TYR A 1 87 ? 7.030 9.756 -18.588 1.00 81.81 87 TYR A O 1
ATOM 736 N N . ARG A 1 88 ? 8.601 8.666 -19.752 1.00 79.50 88 ARG A N 1
ATOM 737 C CA . ARG A 1 88 ? 9.564 9.781 -19.776 1.00 79.50 88 ARG A CA 1
ATOM 738 C C . ARG A 1 88 ? 9.365 10.731 -20.962 1.00 79.50 88 ARG A C 1
ATOM 740 O O . ARG A 1 88 ? 9.755 11.888 -20.868 1.00 79.50 88 ARG A O 1
ATOM 747 N N . GLY A 1 89 ? 8.824 10.243 -22.077 1.00 65.12 89 GLY A N 1
ATOM 748 C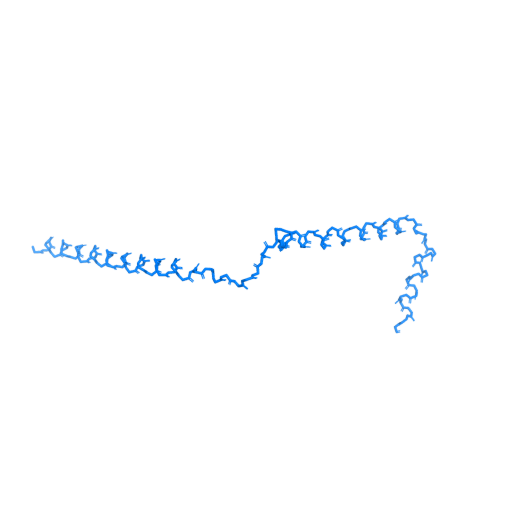 CA . GLY A 1 89 ? 8.622 11.011 -23.311 1.00 65.12 89 GLY A CA 1
ATOM 749 C C . GLY A 1 89 ? 7.235 11.639 -23.464 1.00 65.12 89 GLY A C 1
ATOM 750 O O . GLY A 1 89 ? 6.986 12.269 -24.485 1.00 65.12 89 GLY A O 1
ATOM 751 N N . GLY A 1 90 ? 6.336 11.441 -22.494 1.00 59.69 90 GLY A N 1
ATOM 752 C CA . GLY A 1 90 ? 4.965 11.965 -22.499 1.00 59.69 90 GLY A CA 1
ATOM 753 C C . GLY A 1 90 ? 4.756 13.265 -21.710 1.00 59.69 90 GLY A C 1
ATOM 754 O O . GLY A 1 90 ? 3.606 13.579 -21.411 1.00 59.69 90 GLY A O 1
ATOM 755 N N . SER A 1 91 ? 5.833 13.979 -21.360 1.00 51.69 91 SER A N 1
ATOM 756 C CA . SER A 1 91 ? 5.812 15.241 -20.598 1.00 51.69 91 SER A CA 1
ATOM 757 C C . SER A 1 91 ? 6.212 16.433 -21.456 1.00 51.69 91 SER A C 1
ATOM 759 O O . SER A 1 91 ? 7.252 16.318 -22.144 1.00 51.69 91 SER A O 1
#

pLDDT: mean 73.08, std 16.53, range [47.0, 96.81]

Foldseek 3Di:
DVVVVVVVVVVVVVVVVVVVVVVVVVVVVVVVVVPPVPPPVDDPDPCNPPVNVVVVVVVVVVVVVVVVVVVVVPDDPVNVVVVVCVVVVPD